Protein 1EJ8 (pdb70)

Nearest PDB structures (foldseek):
  1ej8-assembly1_A  TM=1.007E+00  e=8.844E-28  Saccharomyces cerevisiae
  5u9m-assembly1_B  TM=9.789E-01  e=2.339E-24  Saccharomyces cerevisiae S288C
  1qup-assembly1_B  TM=9.691E-01  e=1.315E-23  Saccharomyces cerevisiae
  5u9m-assembly2_D  TM=9.791E-01  e=5.071E-23  Saccharomyces cerevisiae S288C
  1jk9-assembly1_B  TM=9.604E-01  e=2.138E-23  Saccharomyces cerevisiae

InterPro domains:
  IPR006121 Heavy metal-associated domain, HMA [PF00403] (11-67)
  IPR006121 Heavy metal-associated domain, HMA [PS50846] (6-69)
  IPR006121 Heavy metal-associated domain, HMA [cd00371] (10-68)
  IPR024134 Superoxide dismutase (Cu/Zn) / superoxide dismutase copper chaperone [PTHR10003] (13-242)
  IPR036163 Heavy metal-associated domain superfamily [SSF55008] (13-70)
  IPR036423 Superoxide dismutase-like, copper/zinc binding domain superfamily [G3DSA:2.60.40.200] (78-217)
  IPR036423 Superoxide dismutase-like, copper/zinc binding domain superfamily [SSF49329] (74-244)

Secondary structure (DSSP, 8-state):
-EEEEEEE--S--TT----S--EEEEEEEEEEETTEEEEEEEEEEESS-EEEEEEEES----EEEETTS-SEEEE--S-EEE-EEEETTTTEEEEEEEEEES--GGGTTTSEEEEEEE-S-GGGS-SS--EEEEEEE-B-

GO terms:
  GO:0005634 nucleus (C, IDA)
  GO:0005758 mitochondrial intermembrane space (C, IDA)
  GO:0005829 cytosol (C, IDA)
  GO:0016532 superoxide dismutase copper chaperone activity (F, IGI)
  GO:0005739 mitochondrion (C, HDA)
  GO:0016532 superoxide dismutase copper chaperone activity (F, IMP)
  GO:0006825 copper ion transport (P, IMP)
  GO:0005758 mitochondrial intermembrane space (C, EXP)
  GO:0005758 mitochondrial intermembrane space (C, TAS)
  GO:0005515 protein binding (F, IPI)
  GO:0019430 removal of superoxide radicals (P, IDA)
  GO:0006825 copper ion transport (P, IDA)

Radius of gyration: 14.56 Å; Cα contacts (8 Å, |Δi|>4): 357; chains: 1; bounding box: 32×41×31 Å

Organism: Saccharomyces cerevisiae (strain ATCC 204508 / S288c) (NCBI:txid559292)

CATH classification: 2.60.40.200

Foldseek 3Di:
DWKKWFWFFPDDDPLQPDPPGRTFKMWIWDADDPFKIKTKIKGWRAQDFAWKWKFWACALDCVPHPVVQHGTPGGFPDTWGWDDQPDPVSRITMTIDMGMDRGDPVVQARIKMKIKDFDPCQVRVDDVDGIGMIMGGMHD

Sequence (140 aa):
SSAVAILETFQKYTIDQKKDTAVRGLARIVQVGENKTLFDITVNGVPEAGNYHASIHEKGDVSKGVESTGKVWHKFDEPIECFNESDLGKNLYSGKTFLSAPLPTWQLIGRSFVISKSLNHPENEPSSVKDYSFLGVIAR

B-factor: mean 28.65, std 13.15, range [13.01, 99.73]

Structure (mmCIF, N/CA/C/O backbone):
data_1EJ8
#
_entry.id   1EJ8
#
_cell.length_a   34.154
_cell.length_b   46.326
_cell.length_c   73.907
_cell.angle_alpha   90.00
_cell.angle_beta   90.00
_cell.angle_gamma   90.00
#
_symmetry.space_group_name_H-M   'P 21 21 21'
#
loop_
_entity.id
_entity.type
_entity.pdbx_description
1 polymer LYS7
2 non-polymer 'CALCIUM ION'
3 water water
#
loop_
_atom_site.group_PDB
_atom_site.id
_atom_site.type_symbol
_atom_site.label_atom_id
_atom_site.label_alt_id
_atom_site.label_comp_id
_atom_site.label_asym_id
_atom_site.label_entity_id
_atom_site.label_seq_id
_atom_site.pdbx_PDB_ins_code
_atom_site.Cartn_x
_atom_site.Cartn_y
_atom_site.Cartn_z
_atom_site.occupancy
_atom_site.B_iso_or_equiv
_atom_site.auth_seq_id
_atom_site.auth_comp_id
_atom_site.auth_asym_id
_atom_site.auth_atom_id
_atom_site.pdbx_PDB_model_num
ATOM 1 N N . SER A 1 1 ? 0.428 23.087 3.910 1.00 51.91 78 SER A N 1
ATOM 2 C CA . SER A 1 1 ? 1.335 22.550 4.916 1.00 43.96 78 SER A CA 1
ATOM 3 C C . SER A 1 1 ? 1.729 21.119 4.532 1.00 41.98 78 SER A C 1
ATOM 4 O O . SER A 1 1 ? 0.828 20.373 4.127 1.00 35.50 78 SER A O 1
ATOM 7 N N . SER A 1 2 ? 3.017 20.817 4.663 1.00 24.07 79 SER A N 1
ATOM 8 C CA . SER A 1 2 ? 3.536 19.519 4.247 1.00 25.45 79 SER A CA 1
ATOM 9 C C . SER A 1 2 ? 4.528 18.941 5.250 1.00 27.81 79 SER A C 1
ATOM 10 O O . SER A 1 2 ? 5.049 19.634 6.118 1.00 24.90 79 SER A O 1
ATOM 13 N N . ALA A 1 3 ? 4.790 17.631 5.121 1.00 18.78 80 ALA A N 1
ATOM 14 C CA . ALA A 1 3 ? 5.724 16.995 6.043 1.00 22.86 80 ALA A CA 1
ATOM 15 C C . ALA A 1 3 ? 6.179 15.695 5.399 1.00 18.85 80 ALA A C 1
ATOM 16 O O . ALA A 1 3 ? 5.691 15.292 4.355 1.00 20.55 80 ALA A O 1
ATOM 18 N N . VAL A 1 4 ? 7.179 15.054 6.002 1.00 21.96 81 VAL A N 1
ATOM 19 C CA . VAL A 1 4 ? 7.691 13.849 5.346 1.00 21.22 81 VAL A CA 1
ATOM 20 C C . VAL A 1 4 ? 8.185 12.941 6.479 1.00 17.14 81 VAL A C 1
ATOM 21 O O . VAL A 1 4 ? 8.576 13.347 7.554 1.00 20.69 81 VAL A O 1
ATOM 25 N N . ALA A 1 5 ? 8.116 11.638 6.214 1.00 17.17 82 ALA A N 1
ATOM 26 C CA . ALA A 1 5 ? 8.668 10.632 7.127 1.00 19.42 82 ALA A CA 1
ATOM 27 C C . ALA A 1 5 ? 9.465 9.662 6.238 1.00 18.32 82 ALA A C 1
ATOM 28 O O . ALA A 1 5 ? 8.935 9.086 5.314 1.00 16.99 82 ALA A O 1
ATOM 30 N N . ILE A 1 6 ? 10.746 9.524 6.507 1.00 18.09 83 ILE A N 1
ATOM 31 C CA . ILE A 1 6 ? 11.626 8.593 5.794 1.00 17.86 83 ILE A CA 1
ATOM 32 C C . ILE A 1 6 ? 11.664 7.314 6.618 1.00 15.31 83 ILE A C 1
ATOM 33 O O . ILE A 1 6 ? 12.038 7.340 7.791 1.00 18.97 83 ILE A O 1
ATOM 38 N N .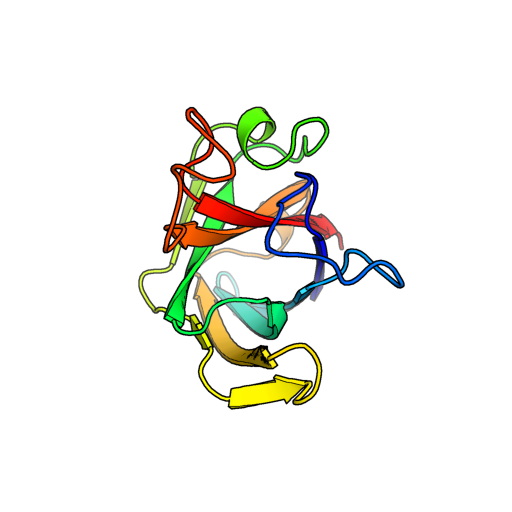 LEU A 1 7 ? 11.240 6.196 6.009 1.00 15.31 84 LEU A N 1
ATOM 39 C CA . LEU A 1 7 ? 10.990 5.027 6.841 1.00 17.26 84 LEU A CA 1
ATOM 40 C C . LEU A 1 7 ? 12.130 4.000 6.722 1.00 15.78 84 LEU A C 1
ATOM 41 O O . LEU A 1 7 ? 12.332 3.562 5.605 1.00 18.29 84 LEU A O 1
ATOM 46 N N . GLU A 1 8 ? 12.757 3.752 7.860 1.00 17.83 85 GLU A N 1
ATOM 47 C CA . GLU A 1 8 ? 13.923 2.856 7.907 1.00 17.93 85 GLU A 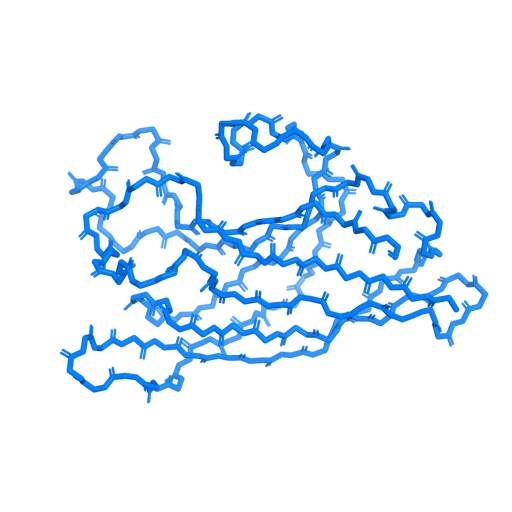CA 1
ATOM 48 C C . GLU A 1 8 ? 13.720 1.724 8.893 1.00 16.33 85 GLU A C 1
ATOM 49 O O . GLU A 1 8 ? 13.014 1.799 9.883 1.00 18.10 85 GLU A O 1
ATOM 55 N N . THR A 1 9 ? 14.436 0.593 8.621 1.00 17.32 86 THR A N 1
ATOM 56 C CA . THR A 1 9 ? 14.439 -0.415 9.659 1.00 18.64 86 THR A CA 1
ATOM 57 C C . THR A 1 9 ? 15.403 0.043 10.758 1.00 20.93 86 THR A C 1
ATOM 58 O O . THR A 1 9 ? 16.426 0.640 10.456 1.00 27.48 86 THR A O 1
ATOM 62 N N . PHE A 1 10 ? 15.066 -0.279 11.987 1.00 25.07 87 PHE A N 1
ATOM 63 C CA . PHE A 1 10 ? 16.122 0.019 12.988 1.00 26.05 87 PHE A CA 1
ATOM 64 C C . PHE A 1 10 ? 16.625 -1.327 13.458 1.00 28.14 87 PHE A C 1
ATOM 65 O O . PHE A 1 10 ? 17.808 -1.553 13.717 1.00 39.11 87 PHE A O 1
ATOM 73 N N . GLN A 1 11 ? 15.716 -2.290 13.524 1.00 28.66 88 GLN A N 1
ATOM 74 C CA . GLN A 1 11 ? 16.119 -3.637 13.946 1.00 37.85 88 GLN A CA 1
ATOM 75 C C . GLN A 1 11 ? 16.956 -4.315 12.877 1.00 27.95 88 GLN A C 1
ATOM 76 O O . GLN A 1 11 ? 16.840 -4.026 11.684 1.00 25.47 88 GLN A O 1
ATOM 82 N N . LYS A 1 12 ? 17.835 -5.252 13.237 1.00 31.18 89 LYS A N 1
ATOM 83 C CA . LYS A 1 12 ? 18.460 -6.089 12.212 1.00 33.50 89 LYS A CA 1
ATOM 84 C C . LYS A 1 12 ? 17.637 -7.373 12.129 1.00 32.31 89 LYS A C 1
ATOM 85 O O . LYS A 1 12 ? 17.282 -7.934 13.167 1.00 46.00 89 LYS A O 1
ATOM 91 N N . TYR A 1 13 ? 17.296 -7.802 10.927 1.00 20.42 90 TYR A N 1
ATOM 92 C CA . TYR A 1 13 ? 16.473 -8.975 10.698 1.00 20.41 90 TYR A CA 1
ATOM 93 C C . TYR A 1 13 ? 17.277 -9.964 9.869 1.00 23.67 90 TYR A C 1
ATOM 94 O O . TYR A 1 13 ? 17.944 -9.534 8.923 1.00 25.64 90 TYR A O 1
ATOM 103 N N . THR A 1 14 ? 17.217 -11.266 10.169 1.00 19.91 91 THR A N 1
ATOM 104 C CA . THR A 1 14 ? 17.913 -12.187 9.272 1.00 28.68 91 THR A CA 1
ATOM 105 C C . THR A 1 14 ? 17.429 -12.095 7.841 1.00 23.98 91 THR A C 1
ATOM 106 O O . THR A 1 14 ? 18.182 -12.264 6.878 1.00 24.42 91 THR A O 1
ATOM 110 N N . ILE A 1 15 ? 16.135 -11.800 7.648 1.00 21.37 92 ILE A N 1
ATOM 111 C CA . ILE A 1 15 ? 15.570 -11.845 6.301 1.00 19.00 92 ILE A CA 1
ATOM 112 C C . ILE A 1 15 ? 15.874 -10.610 5.462 1.00 16.69 92 ILE A C 1
ATOM 113 O O . ILE A 1 15 ? 15.625 -10.597 4.264 1.00 20.22 92 ILE A O 1
ATOM 118 N N . ASP A 1 16 ? 16.411 -9.597 6.145 1.00 20.45 93 ASP A N 1
ATOM 119 C CA . ASP A 1 16 ? 16.691 -8.346 5.418 1.00 21.99 93 ASP A CA 1
ATOM 120 C C . ASP A 1 16 ? 18.203 -8.183 5.261 1.00 16.50 93 ASP A C 1
ATOM 121 O O . ASP A 1 16 ? 18.841 -7.793 6.237 1.00 21.95 93 ASP A O 1
ATOM 126 N N . GLN A 1 17 ? 18.679 -8.534 4.065 1.00 15.47 94 GLN A N 1
ATOM 127 C CA . GLN A 1 17 ? 20.120 -8.476 3.819 1.00 22.80 94 GLN A CA 1
ATOM 128 C C . GLN A 1 17 ? 20.449 -7.400 2.803 1.00 22.74 94 GLN A C 1
ATOM 129 O O . GLN A 1 17 ? 21.445 -7.436 2.090 1.00 24.94 94 GLN A O 1
ATOM 135 N N . LYS A 1 18 ? 19.574 -6.393 2.723 1.00 22.75 95 LYS A N 1
ATOM 136 C CA . LYS A 1 18 ? 19.899 -5.281 1.803 1.00 21.81 95 LYS A CA 1
ATOM 137 C C . LYS A 1 18 ? 20.604 -4.212 2.632 1.00 21.35 95 LYS A C 1
ATOM 138 O O . LYS A 1 18 ? 20.066 -3.581 3.538 1.00 26.90 95 LYS A O 1
ATOM 144 N N . LYS A 1 19 ? 21.883 -4.028 2.341 1.00 22.66 96 LYS A N 1
ATOM 145 C CA . LYS A 1 19 ? 22.787 -3.242 3.152 1.00 24.85 96 LYS A CA 1
ATOM 146 C C . LYS A 1 19 ? 23.215 -1.938 2.490 1.00 25.78 96 LYS A C 1
ATOM 147 O O . LYS A 1 19 ? 23.970 -1.205 3.134 1.00 36.13 96 LYS A O 1
ATOM 153 N N . ASP A 1 20 ? 22.748 -1.611 1.291 1.00 28.78 97 ASP A N 1
ATOM 154 C CA . ASP A 1 20 ? 23.163 -0.303 0.758 1.00 37.12 97 ASP A CA 1
ATOM 155 C C . ASP A 1 20 ? 22.406 0.833 1.445 1.00 39.64 97 ASP A C 1
ATOM 156 O O . ASP A 1 20 ? 22.883 1.972 1.479 1.00 27.51 97 ASP A O 1
ATOM 161 N N . THR A 1 21 ? 21.231 0.548 1.998 1.00 30.23 98 THR A N 1
ATOM 162 C CA . THR A 1 21 ? 20.458 1.578 2.715 1.00 20.79 98 THR A CA 1
ATOM 163 C C . THR A 1 21 ? 19.462 0.870 3.623 1.00 20.42 98 THR A C 1
ATOM 164 O O . THR A 1 21 ? 19.100 -0.260 3.271 1.00 22.87 98 THR A O 1
ATOM 168 N N . ALA A 1 22 ? 19.022 1.489 4.704 1.00 20.26 99 ALA A N 1
ATOM 169 C CA . ALA A 1 22 ? 18.005 0.870 5.540 1.00 18.70 99 ALA A CA 1
ATOM 170 C C . ALA A 1 22 ? 16.635 1.458 5.177 1.00 15.76 99 ALA A C 1
ATOM 171 O O . ALA A 1 22 ? 15.646 1.089 5.832 1.00 18.48 99 ALA A O 1
ATOM 173 N N . VAL A 1 23 ? 16.571 2.355 4.214 1.00 18.09 100 VAL A N 1
ATOM 174 C CA . VAL A 1 23 ? 15.297 2.997 3.852 1.00 15.35 100 VAL A CA 1
ATOM 175 C C . VAL A 1 23 ? 14.411 1.971 3.153 1.00 15.94 100 VAL A C 1
ATOM 176 O O . VAL A 1 23 ? 14.869 1.355 2.190 1.00 20.92 100 VAL A O 1
ATOM 180 N N . ARG A 1 24 ? 13.178 1.816 3.619 1.00 16.09 101 ARG A N 1
ATOM 181 C CA . ARG A 1 24 ? 12.240 0.872 3.022 1.00 15.19 101 ARG A CA 1
ATOM 182 C C . ARG A 1 24 ? 10.960 1.561 2.582 1.00 17.95 101 ARG A C 1
ATOM 183 O O . ARG A 1 24 ? 10.016 0.965 2.040 1.00 18.21 101 ARG A O 1
ATOM 191 N N . GLY A 1 25 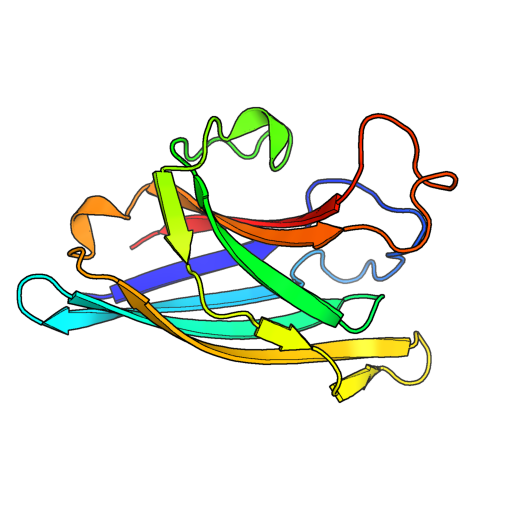? 10.870 2.888 2.786 1.00 17.34 102 GLY A N 1
ATOM 192 C CA . GLY A 1 25 ? 9.636 3.507 2.270 1.00 20.07 102 GLY A CA 1
ATOM 193 C C . GLY A 1 25 ? 9.633 5.006 2.546 1.00 20.98 102 GLY A C 1
ATOM 194 O O . GLY A 1 25 ? 10.581 5.507 3.160 1.00 19.17 102 GLY A O 1
ATOM 195 N N . LEU A 1 26 ? 8.608 5.689 2.087 1.00 17.66 103 LEU A N 1
ATOM 196 C CA . LEU A 1 26 ? 8.484 7.138 2.289 1.00 16.98 103 LEU A CA 1
ATOM 197 C C . LEU A 1 26 ? 7.023 7.471 2.523 1.00 17.89 103 LEU A C 1
ATOM 198 O O . LEU A 1 26 ? 6.160 6.954 1.825 1.00 19.71 103 LEU A O 1
ATOM 203 N N . ALA A 1 27 ? 6.763 8.339 3.475 1.00 16.46 104 ALA A N 1
ATOM 204 C CA . ALA A 1 27 ? 5.432 8.903 3.612 1.00 18.78 104 ALA A CA 1
ATOM 205 C C . ALA A 1 27 ? 5.528 10.401 3.307 1.00 20.52 104 ALA A C 1
ATOM 206 O O . ALA A 1 27 ? 6.246 11.081 4.041 1.00 21.30 104 ALA A O 1
ATOM 208 N N . ARG A 1 28 ? 4.847 10.818 2.244 1.00 20.83 105 ARG A N 1
ATOM 209 C CA . ARG A 1 28 ? 4.791 12.252 1.954 1.00 20.45 105 ARG A CA 1
ATOM 210 C C . ARG A 1 28 ? 3.440 12.726 2.486 1.00 19.29 105 ARG A C 1
ATOM 211 O O . ARG A 1 28 ? 2.405 12.110 2.212 1.00 22.04 105 ARG A O 1
ATOM 219 N N . ILE A 1 29 ? 3.428 13.803 3.260 1.00 15.50 106 ILE A N 1
ATOM 220 C CA . ILE A 1 29 ? 2.217 14.155 3.999 1.00 16.46 106 ILE A CA 1
ATOM 221 C C . ILE A 1 29 ? 1.810 15.564 3.596 1.00 20.08 106 ILE A C 1
ATOM 222 O O . ILE A 1 29 ? 2.635 16.478 3.652 1.00 21.29 106 ILE A O 1
ATOM 227 N N . VAL A 1 30 ? 0.578 15.758 3.175 1.00 20.08 107 VAL A N 1
ATOM 228 C CA . VAL A 1 30 ? 0.130 17.092 2.768 1.00 22.24 107 VAL A CA 1
ATOM 229 C C . VAL A 1 30 ? -1.224 17.390 3.387 1.00 23.80 107 VAL A C 1
ATOM 230 O O . VAL A 1 30 ? -2.130 16.572 3.385 1.00 22.74 107 VAL A O 1
ATOM 234 N N . GLN A 1 31 ? -1.386 18.578 3.963 1.00 21.73 108 GLN A N 1
ATOM 235 C CA . GLN A 1 31 ? -2.722 18.900 4.471 1.00 20.76 108 GLN A CA 1
ATOM 236 C C . GLN A 1 31 ? -3.645 19.225 3.318 1.00 21.62 108 GLN A C 1
ATOM 237 O O . GLN A 1 31 ? -3.286 20.012 2.431 1.00 25.83 108 GLN A O 1
ATOM 243 N N . VAL A 1 32 ? -4.849 18.654 3.295 1.00 19.15 109 VAL A N 1
ATOM 244 C CA . VAL A 1 32 ? -5.731 18.812 2.154 1.00 18.14 109 VAL A CA 1
ATOM 245 C C . VAL A 1 32 ? -7.088 19.404 2.596 1.00 17.70 109 VAL A C 1
ATOM 246 O O . VAL A 1 32 ? -7.958 19.524 1.740 1.00 21.27 109 VAL A O 1
ATOM 250 N N . GLY A 1 33 ? -7.155 19.728 3.869 1.00 20.85 110 GLY A N 1
ATOM 251 C CA . GLY A 1 33 ? -8.335 20.358 4.452 1.00 27.49 110 GLY A CA 1
ATOM 252 C C . GLY A 1 33 ? -7.966 21.085 5.727 1.00 27.62 110 GLY A C 1
ATOM 253 O O . GLY A 1 33 ? -6.843 20.888 6.190 1.00 29.11 110 GLY A O 1
ATOM 254 N N . GLU A 1 34 ? -8.890 21.884 6.262 1.00 23.60 111 GLU A N 1
ATOM 255 C CA . GLU A 1 34 ? -8.686 22.515 7.559 1.00 30.38 111 GLU A CA 1
ATOM 256 C C . GLU A 1 34 ? -8.178 21.475 8.554 1.00 28.82 111 GLU A C 1
ATOM 257 O O . GLU A 1 34 ? -7.158 21.709 9.181 1.00 29.84 111 GLU A O 1
ATOM 263 N N . ASN A 1 35 ? -8.879 20.340 8.634 1.00 24.04 112 ASN A N 1
ATOM 264 C CA . ASN A 1 35 ? -8.385 19.318 9.565 1.00 26.29 112 ASN A CA 1
ATOM 265 C C . ASN A 1 35 ? -8.271 17.963 8.885 1.00 26.46 112 ASN A C 1
ATOM 266 O O . ASN A 1 35 ? -8.855 16.950 9.275 1.00 29.03 112 ASN A O 1
ATOM 271 N N . LYS A 1 36 ? -7.491 17.901 7.818 1.00 22.86 113 LYS A N 1
ATOM 272 C CA . LYS A 1 36 ? -7.440 16.627 7.097 1.00 21.34 113 LYS A CA 1
ATOM 273 C C . LYS A 1 36 ? -6.075 16.541 6.437 1.00 18.88 113 LYS A C 1
ATOM 274 O O . LYS A 1 36 ? -5.671 17.513 5.793 1.00 20.97 113 LYS A O 1
ATOM 280 N N . THR A 1 37 ? -5.392 15.393 6.606 1.00 16.21 114 THR A N 1
ATOM 281 C CA . THR A 1 37 ? -4.113 15.214 5.931 1.00 16.75 114 THR A CA 1
ATOM 282 C C . THR A 1 37 ? -4.121 13.980 5.029 1.00 21.97 114 THR A C 1
ATOM 283 O O . THR A 1 37 ? -4.750 12.973 5.359 1.00 19.24 114 THR A O 1
ATOM 287 N N . LEU A 1 38 ? -3.432 14.104 3.906 1.00 22.56 115 LEU A N 1
ATOM 288 C CA . LEU A 1 38 ? -3.255 13.053 2.920 1.00 18.57 115 LEU A CA 1
ATOM 289 C C . LEU A 1 38 ? -1.888 12.405 3.129 1.00 19.24 115 LEU A C 1
ATOM 290 O O . LEU A 1 38 ? -0.920 13.139 3.338 1.00 21.88 115 LEU A O 1
ATOM 295 N N . PHE A 1 39 ? -1.804 11.084 3.095 1.00 16.57 116 PHE A N 1
ATOM 296 C CA . PHE A 1 39 ? -0.502 10.424 3.275 1.00 15.64 116 PHE A CA 1
ATOM 297 C C . PHE A 1 39 ? -0.229 9.616 2.010 1.00 15.97 116 PHE A C 1
ATOM 298 O O . PHE A 1 39 ? -0.968 8.681 1.664 1.00 20.57 116 PHE A O 1
ATOM 306 N N . ASP A 1 40 ? 0.808 9.995 1.310 1.00 16.07 117 ASP A N 1
ATOM 307 C CA . ASP A 1 40 ? 1.187 9.371 0.049 1.00 16.75 117 ASP A CA 1
ATOM 308 C C . ASP A 1 40 ? 2.310 8.392 0.380 1.00 20.92 117 ASP A C 1
ATOM 309 O O . ASP A 1 40 ? 3.411 8.853 0.655 1.00 19.22 117 ASP A O 1
ATOM 314 N N . ILE A 1 41 ? 1.965 7.110 0.426 1.00 15.93 118 ILE A N 1
ATOM 315 C CA . ILE A 1 41 ? 2.923 6.159 0.976 1.00 18.30 118 ILE A CA 1
ATOM 316 C C . ILE A 1 41 ? 3.440 5.225 -0.100 1.00 19.60 118 ILE A C 1
ATOM 317 O O . ILE A 1 41 ? 2.677 4.684 -0.887 1.00 17.94 118 ILE A O 1
ATOM 322 N N . THR A 1 42 ? 4.766 5.070 -0.097 1.00 15.73 119 THR A N 1
ATOM 323 C CA . THR A 1 42 ? 5.369 4.066 -0.979 1.00 17.26 119 THR A CA 1
ATOM 324 C C . THR A 1 42 ? 6.292 3.212 -0.106 1.00 19.34 119 THR A C 1
ATOM 325 O O . THR A 1 42 ? 6.842 3.675 0.880 1.00 17.36 119 THR A O 1
ATOM 329 N N . VAL A 1 43 ? 6.396 1.946 -0.489 1.00 19.63 120 VAL A N 1
ATOM 330 C CA . VAL A 1 43 ? 7.243 0.948 0.160 1.00 13.86 120 VAL A CA 1
ATOM 331 C C . VAL A 1 43 ? 8.110 0.319 -0.919 1.00 15.33 120 VAL A C 1
ATOM 332 O O . VAL A 1 43 ? 7.642 0.093 -2.031 1.00 15.45 120 VAL A O 1
ATOM 336 N N . ASN A 1 44 ? 9.371 0.051 -0.532 1.00 17.65 121 ASN A N 1
ATOM 337 C CA . ASN A 1 44 ? 10.243 -0.651 -1.465 1.00 15.53 121 ASN A CA 1
ATOM 338 C C . ASN A 1 44 ? 11.315 -1.454 -0.755 1.00 19.66 121 ASN A C 1
ATOM 339 O O . ASN A 1 44 ? 11.839 -0.978 0.250 1.00 22.44 121 ASN A O 1
ATOM 344 N N . GLY A 1 45 ? 11.640 -2.648 -1.278 1.00 16.48 122 GLY A N 1
ATOM 345 C CA . GLY A 1 45 ? 12.753 -3.388 -0.712 1.00 18.57 122 GLY A CA 1
ATOM 346 C C . GLY A 1 45 ? 12.415 -4.266 0.469 1.00 21.63 122 GLY A C 1
ATOM 347 O O . GLY A 1 45 ? 13.333 -4.715 1.168 1.00 19.36 122 GLY A O 1
ATOM 348 N N . VAL A 1 46 ? 11.139 -4.555 0.762 1.00 16.23 123 VAL A N 1
ATOM 349 C CA . VAL A 1 46 ? 10.832 -5.384 1.943 1.00 14.86 123 VAL A CA 1
ATOM 350 C C . VAL A 1 46 ? 10.866 -6.856 1.525 1.00 18.54 123 VAL A C 1
ATOM 351 O O . VAL A 1 46 ? 10.505 -7.203 0.403 1.00 18.11 123 VAL A O 1
ATOM 355 N N . PRO A 1 47 ? 11.393 -7.717 2.391 1.00 18.39 124 PRO A N 1
ATOM 356 C CA . PRO A 1 47 ? 11.581 -9.123 1.977 1.00 15.36 124 PRO A CA 1
ATOM 357 C C . PRO A 1 47 ? 10.321 -9.969 1.848 1.00 16.57 124 PRO A C 1
ATOM 358 O O . PRO A 1 47 ? 10.345 -10.854 0.959 1.00 17.01 124 PRO A O 1
ATOM 362 N N . GLU A 1 48 ? 9.290 -9.711 2.633 1.00 16.78 125 GLU A N 1
ATOM 363 C CA . GLU A 1 48 ? 8.115 -10.587 2.539 1.00 13.34 125 GLU A CA 1
ATOM 364 C C . GLU A 1 48 ? 6.922 -9.919 1.897 1.00 18.09 125 GLU A C 1
ATOM 365 O O . GLU A 1 48 ? 6.540 -8.798 2.278 1.00 20.70 125 GLU A O 1
ATOM 371 N N . ALA A 1 49 ? 6.269 -10.591 0.964 1.00 16.69 126 ALA A N 1
ATOM 372 C CA . ALA A 1 49 ? 5.041 -9.972 0.415 1.00 16.98 126 ALA A CA 1
ATOM 373 C C . ALA A 1 49 ? 3.944 -10.005 1.461 1.00 16.47 126 ALA A C 1
ATOM 374 O O . ALA A 1 49 ? 3.984 -10.890 2.319 1.00 18.08 126 ALA A O 1
ATOM 376 N N . GLY A 1 50 ? 3.000 -9.070 1.376 1.00 15.70 127 GLY A N 1
ATOM 377 C CA . GLY A 1 50 ? 1.821 -9.235 2.242 1.00 15.94 127 GLY A CA 1
ATOM 378 C C . GLY A 1 50 ? 1.140 -7.890 2.473 1.00 17.68 127 GLY A C 1
ATOM 379 O O . GLY A 1 50 ? 1.498 -6.901 1.826 1.00 18.83 127 GLY A O 1
ATOM 380 N N . ASN A 1 51 ? 0.190 -7.920 3.400 1.00 15.23 128 ASN A N 1
ATOM 381 C CA . ASN A 1 51 ? -0.492 -6.688 3.770 1.00 15.71 128 ASN A CA 1
ATOM 382 C C . ASN A 1 51 ? 0.244 -6.051 4.947 1.00 15.45 128 ASN A C 1
ATOM 383 O O . ASN A 1 51 ? 0.378 -6.628 6.031 1.00 17.96 128 ASN A O 1
ATOM 388 N N . TYR A 1 52 ? 0.692 -4.807 4.747 1.00 14.81 129 TYR A N 1
ATOM 389 C CA . TYR A 1 52 ? 1.396 -4.076 5.804 1.00 17.26 129 TYR A CA 1
ATOM 390 C C . TYR A 1 52 ? 0.438 -3.045 6.404 1.00 20.52 129 TYR A C 1
ATOM 391 O O . TYR A 1 52 ? -0.519 -2.658 5.730 1.00 20.96 129 TYR A O 1
ATOM 400 N N . HIS A 1 53 ? 0.693 -2.646 7.649 1.00 17.16 130 HIS A N 1
ATOM 401 C CA . HIS A 1 53 ? -0.285 -1.804 8.344 1.00 17.64 130 HIS A CA 1
ATOM 402 C C . HIS A 1 53 ? 0.441 -0.570 8.864 1.00 18.01 130 HIS A C 1
ATOM 403 O O . HIS A 1 53 ? 1.565 -0.720 9.326 1.00 19.64 130 HIS A O 1
ATOM 410 N N . ALA A 1 54 ? -0.218 0.579 8.769 1.00 18.91 131 ALA A N 1
ATOM 411 C CA . ALA A 1 54 ? 0.422 1.826 9.185 1.00 15.87 131 ALA A CA 1
ATOM 412 C C . ALA A 1 54 ? -0.212 2.343 10.464 1.00 16.45 131 ALA A C 1
ATOM 413 O O . ALA A 1 54 ? -1.407 2.245 10.695 1.00 16.65 131 ALA A O 1
ATOM 415 N N . SER A 1 55 ? 0.629 2.953 11.286 1.00 15.92 132 SER A N 1
ATOM 416 C CA . SER A 1 55 ? 0.133 3.651 12.472 1.00 17.54 132 SER A CA 1
ATOM 417 C C . SER A 1 55 ? 1.055 4.826 12.745 1.00 22.08 132 SER A C 1
ATOM 418 O O . SER A 1 55 ? 2.175 4.913 12.219 1.00 18.71 132 SER A O 1
ATOM 421 N N . ILE A 1 56 ? 0.557 5.737 13.593 1.00 16.22 133 ILE A N 1
ATOM 422 C CA . ILE A 1 56 ? 1.451 6.803 14.074 1.00 18.03 133 ILE A CA 1
ATOM 423 C C . ILE A 1 56 ? 1.588 6.594 15.570 1.00 22.86 133 ILE A C 1
ATOM 424 O O . ILE A 1 56 ? 0.553 6.410 16.223 1.00 19.27 133 ILE A O 1
ATOM 429 N N . HIS A 1 57 ? 2.805 6.544 16.081 1.00 20.46 134 HIS A N 1
ATOM 430 C CA . HIS A 1 57 ? 3.007 6.201 17.488 1.00 22.36 134 HIS A CA 1
ATOM 431 C C . HIS A 1 57 ? 3.253 7.500 18.263 1.00 25.46 134 HIS A C 1
ATOM 432 O O . HIS A 1 57 ? 3.511 8.524 17.643 1.00 20.23 134 HIS A O 1
ATOM 439 N N . GLU A 1 58 ? 3.143 7.426 19.591 1.00 24.75 135 GLU A N 1
ATOM 440 C CA . GLU A 1 58 ? 3.062 8.684 20.326 1.00 23.06 135 GLU A CA 1
ATOM 441 C C . GLU A 1 58 ? 4.382 9.444 20.375 1.00 24.71 135 GLU A C 1
ATOM 442 O O . GLU A 1 58 ? 4.318 10.677 20.329 1.00 30.88 135 GLU A O 1
ATOM 448 N N . LYS A 1 59 ? 5.514 8.759 20.483 1.00 24.46 136 LYS A N 1
ATOM 449 C CA . LYS A 1 59 ? 6.808 9.406 20.652 1.00 25.02 136 LYS A CA 1
ATOM 450 C C . LYS A 1 59 ? 7.640 9.396 19.376 1.00 33.73 136 LYS A C 1
ATOM 451 O O . LYS A 1 59 ? 7.504 8.480 18.569 1.00 33.81 136 LYS A O 1
ATOM 457 N N . GLY A 1 60 ? 8.491 10.399 19.228 1.00 31.01 137 GLY A N 1
ATOM 458 C CA . GLY A 1 60 ? 9.451 10.475 18.145 1.00 30.78 137 GLY A CA 1
ATOM 459 C C . GLY A 1 60 ? 10.760 9.807 18.512 1.00 31.60 137 GLY A C 1
ATOM 460 O O . GLY A 1 60 ? 11.792 10.105 17.909 1.00 58.20 137 GLY A O 1
ATOM 461 N N . ASP A 1 61 ? 10.766 8.907 19.489 1.00 35.30 138 ASP A N 1
ATOM 462 C CA . ASP A 1 61 ? 12.007 8.259 19.908 1.00 31.89 138 ASP A CA 1
ATOM 463 C C . ASP A 1 61 ? 12.164 6.915 19.193 1.00 32.90 138 ASP A C 1
ATOM 464 O O . ASP A 1 61 ? 11.486 5.956 19.561 1.00 34.73 138 ASP A O 1
ATOM 469 N N . VAL A 1 62 ? 13.045 6.842 18.191 1.00 31.81 139 VAL A N 1
ATOM 470 C CA . VAL A 1 62 ? 13.289 5.618 17.447 1.00 35.84 139 VAL A CA 1
ATOM 471 C C . VAL A 1 62 ? 14.644 5.030 17.848 1.00 27.65 139 VAL A C 1
ATOM 472 O O . VAL A 1 62 ? 15.232 4.292 17.058 1.00 34.46 139 VAL A O 1
ATOM 476 N N . SER A 1 63 ? 15.130 5.372 19.051 1.00 28.64 140 SER A N 1
ATOM 477 C CA . SER A 1 63 ? 16.434 4.813 19.420 1.00 30.56 140 SER A CA 1
ATOM 478 C C . SER A 1 63 ? 16.394 3.293 19.428 1.00 37.63 140 SER A C 1
ATOM 479 O O . SER A 1 63 ? 17.405 2.652 19.163 1.00 40.21 140 SER A O 1
ATOM 482 N N . LYS A 1 64 ? 15.249 2.706 19.761 1.00 29.99 141 LYS A N 1
ATOM 483 C CA . LYS A 1 64 ? 15.151 1.250 19.867 1.00 33.28 141 LYS A CA 1
ATOM 484 C C . LYS A 1 64 ? 14.119 0.730 18.876 1.00 40.42 141 LYS A C 1
ATOM 485 O O . LYS A 1 64 ? 13.462 -0.293 19.078 1.00 31.61 141 LYS A O 1
ATOM 491 N N . GLY A 1 65 ? 13.979 1.464 17.766 1.00 35.46 142 GLY A N 1
ATOM 492 C CA . GLY A 1 65 ? 13.001 1.061 16.771 1.00 36.61 142 GLY A CA 1
ATOM 493 C C . GLY A 1 65 ? 11.594 1.279 17.297 1.00 30.91 142 GLY A C 1
ATOM 494 O O . GLY A 1 65 ? 11.360 2.251 18.027 1.00 28.29 142 GLY A O 1
ATOM 495 N N . VAL A 1 66 ? 10.676 0.380 16.937 1.00 26.81 143 VAL A N 1
ATOM 496 C CA . VAL A 1 66 ? 9.307 0.557 17.402 1.00 27.59 143 VAL A CA 1
ATOM 497 C C . VAL A 1 66 ? 9.211 0.515 18.922 1.00 31.49 143 VAL A C 1
ATOM 498 O O . VAL A 1 66 ? 8.395 1.240 19.506 1.00 33.90 143 VAL A O 1
ATOM 502 N N . GLU A 1 67 ? 10.040 -0.326 19.549 1.00 27.97 144 GLU A N 1
ATOM 503 C CA . GLU A 1 67 ? 9.866 -0.508 20.994 1.00 33.75 144 GLU A CA 1
ATOM 504 C C . GLU A 1 67 ? 10.088 0.787 21.750 1.00 33.76 144 GLU A C 1
ATOM 505 O O . GLU A 1 67 ? 9.611 0.971 22.880 1.00 35.33 144 GLU A O 1
ATOM 511 N N . SER A 1 68 ? 10.795 1.777 21.203 1.00 29.69 145 SER A N 1
ATOM 512 C CA . SER A 1 68 ? 10.905 2.978 22.041 1.00 29.33 145 SER A CA 1
ATOM 513 C C . SER A 1 68 ? 9.884 4.040 21.687 1.00 31.93 145 SER A C 1
ATOM 514 O O . SER A 1 68 ? 9.928 5.153 22.236 1.00 28.10 145 SER A O 1
ATOM 517 N N . THR A 1 69 ? 8.933 3.763 20.794 1.00 25.99 146 THR A N 1
ATOM 518 C CA . THR A 1 69 ? 8.090 4.856 20.310 1.00 24.00 146 THR A CA 1
ATOM 519 C C . THR A 1 69 ? 6.790 5.034 21.097 1.00 27.42 146 THR A C 1
ATOM 520 O O . THR A 1 69 ? 5.972 5.896 20.725 1.00 24.38 146 THR A O 1
ATOM 524 N N . GLY A 1 70 ? 6.615 4.235 22.131 1.00 26.94 147 GLY A N 1
ATOM 525 C CA . GLY A 1 70 ? 5.409 4.2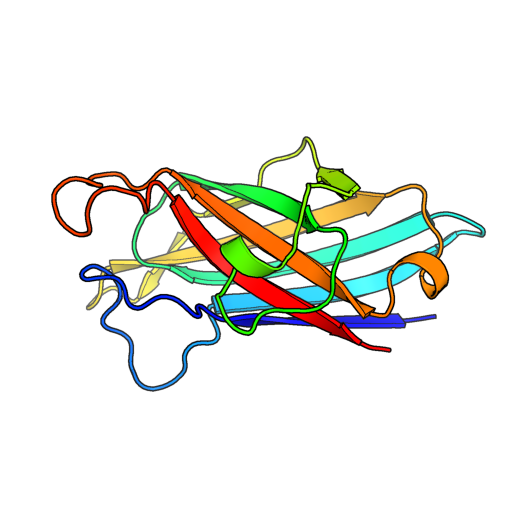45 22.947 1.00 25.81 147 GLY A CA 1
ATOM 526 C C . GLY A 1 70 ? 4.221 3.655 22.209 1.00 29.04 147 GLY A C 1
ATOM 527 O O . GLY A 1 70 ? 4.353 2.930 21.221 1.00 28.21 147 GLY A O 1
ATOM 528 N N . LYS A 1 71 ? 3.026 3.956 22.715 1.00 34.09 148 LYS A N 1
ATOM 529 C CA . LYS A 1 71 ? 1.808 3.362 22.195 1.00 30.07 148 LYS A CA 1
ATOM 530 C C . LYS A 1 71 ? 1.375 3.933 20.854 1.00 32.14 148 LYS A C 1
ATOM 531 O O . LYS A 1 71 ? 1.879 4.938 20.347 1.00 30.36 148 LYS A O 1
ATOM 537 N N . VAL A 1 72 ? 0.385 3.242 20.290 1.00 22.54 149 VAL A N 1
ATOM 538 C CA . VAL A 1 72 ? -0.232 3.681 19.043 1.00 24.50 149 VAL A CA 1
ATOM 539 C C . VAL A 1 72 ? -1.119 4.899 19.310 1.00 24.26 149 VAL A C 1
ATOM 540 O O . VAL A 1 72 ? -1.976 4.918 20.203 1.00 27.38 149 VAL A O 1
ATOM 544 N N . TRP A 1 73 ? -0.930 5.963 18.557 1.00 20.81 150 TRP A N 1
ATOM 545 C CA . TRP A 1 73 ? -1.618 7.239 18.744 1.00 19.98 150 TRP A CA 1
ATOM 546 C C . TRP A 1 73 ? -2.689 7.425 17.684 1.00 21.41 150 TRP A C 1
ATOM 547 O O . TRP A 1 73 ? -3.792 7.904 17.947 1.00 20.34 150 TRP A O 1
ATOM 558 N N . HIS A 1 74 ? -2.382 7.005 16.451 1.00 21.11 151 HIS A N 1
ATOM 559 C CA . HIS A 1 74 ? -3.421 6.908 15.423 1.00 17.29 151 HIS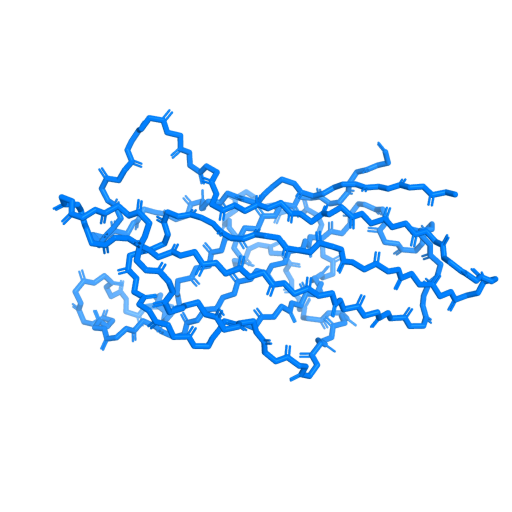 A CA 1
ATOM 560 C C . HIS A 1 74 ? -3.207 5.620 14.617 1.00 21.55 151 HIS A C 1
ATOM 561 O O . HIS A 1 74 ? -2.078 5.338 14.202 1.00 22.43 151 HIS A O 1
ATOM 568 N N . LYS A 1 75 ? -4.249 4.854 14.378 1.00 18.35 152 LYS A N 1
ATOM 569 C CA . LYS A 1 75 ? -4.221 3.653 13.566 1.00 21.07 152 LYS A CA 1
ATOM 570 C C . LYS A 1 75 ? -4.941 3.842 12.244 1.00 24.48 152 LYS A C 1
ATOM 571 O O . LYS A 1 75 ? -6.082 4.350 12.258 1.00 24.01 152 LYS A O 1
ATOM 577 N N . PHE A 1 76 ? -4.345 3.414 11.142 1.00 17.62 153 PHE A N 1
ATOM 578 C CA . PHE A 1 76 ? -5.030 3.431 9.858 1.00 20.36 153 PHE A CA 1
ATOM 579 C C . PHE A 1 76 ? -5.658 2.047 9.628 1.00 22.96 153 PHE A C 1
ATOM 580 O O . PHE A 1 76 ? -5.033 0.996 9.809 1.00 24.83 153 PHE A O 1
ATOM 588 N N . ASP A 1 77 ? -6.927 2.040 9.237 1.00 20.46 154 ASP A N 1
ATOM 589 C CA . ASP A 1 77 ? -7.572 0.732 9.014 1.00 22.36 154 ASP A CA 1
ATOM 590 C C . ASP A 1 77 ? -7.190 0.102 7.688 1.00 23.01 154 ASP A C 1
ATOM 591 O O . ASP A 1 77 ? -7.160 -1.103 7.467 1.00 31.81 154 ASP A O 1
ATOM 596 N N . GLU A 1 78 ? -6.872 0.933 6.689 1.00 19.18 155 GLU A N 1
ATOM 597 C CA . GLU A 1 78 ? -6.695 0.408 5.345 1.00 21.52 155 GLU A CA 1
ATOM 598 C C . GLU A 1 78 ? -5.317 -0.219 5.194 1.00 26.53 155 GLU A C 1
ATOM 599 O O . GLU A 1 78 ? -4.315 0.423 5.539 1.00 23.35 155 GLU A O 1
ATOM 605 N N . PRO A 1 79 ? -5.194 -1.441 4.694 1.00 21.12 156 PRO A N 1
ATOM 606 C CA . PRO A 1 79 ? -3.827 -1.968 4.555 1.00 22.46 156 PRO A CA 1
ATOM 607 C C . PRO A 1 79 ? -3.096 -1.447 3.339 1.00 18.62 156 PRO A C 1
ATOM 608 O O . PRO A 1 79 ? -3.616 -0.890 2.370 1.00 22.11 156 PRO A O 1
ATOM 612 N N . ILE A 1 80 ? -1.776 -1.665 3.411 1.00 19.21 157 ILE A N 1
ATOM 613 C CA . ILE A 1 80 ? -0.875 -1.352 2.329 1.00 16.07 157 ILE A CA 1
ATOM 614 C C . ILE A 1 80 ? -0.482 -2.691 1.675 1.00 18.09 157 ILE A C 1
ATOM 615 O O . ILE A 1 80 ? 0.234 -3.462 2.310 1.00 20.43 157 ILE A O 1
ATOM 620 N N . GLU A 1 81 ? -0.968 -2.914 0.464 1.00 17.63 158 GLU A N 1
ATOM 621 C CA . GLU A 1 81 ? -0.670 -4.216 -0.155 1.00 18.85 158 GLU A CA 1
ATOM 622 C C . GLU A 1 81 ? 0.679 -4.248 -0.840 1.00 17.98 158 GLU A C 1
ATOM 623 O O . GLU A 1 81 ? 0.888 -3.506 -1.813 1.00 19.91 158 GLU A O 1
ATOM 629 N N . CYS A 1 82 ? 1.597 -5.097 -0.359 1.00 16.03 159 CYS A N 1
ATOM 630 C CA . CYS A 1 82 ? 2.910 -5.148 -1.018 1.00 19.85 159 CYS A CA 1
ATOM 631 C C . CYS A 1 82 ? 3.143 -6.511 -1.675 1.00 15.93 159 CYS A C 1
ATOM 632 O O . CYS A 1 82 ? 3.675 -7.407 -1.057 1.00 16.16 159 CYS A O 1
ATOM 635 N N . PHE A 1 83 ? 2.721 -6.656 -2.931 1.00 18.25 160 PHE A N 1
ATOM 636 C CA . PHE A 1 83 ? 2.855 -7.906 -3.655 1.00 16.48 160 PHE A CA 1
ATOM 637 C C . PHE A 1 83 ? 3.604 -7.740 -4.967 1.00 21.66 160 PHE A C 1
ATOM 638 O O . PHE A 1 83 ? 3.751 -8.748 -5.685 1.00 19.13 160 PHE A O 1
ATOM 646 N N . ASN A 1 84 ? 4.037 -6.533 -5.317 1.00 19.52 161 ASN A N 1
ATOM 647 C CA . ASN A 1 84 ? 4.799 -6.312 -6.561 1.00 18.48 161 ASN A CA 1
ATOM 648 C C . ASN A 1 84 ? 6.256 -6.647 -6.318 1.00 24.20 161 ASN A C 1
ATOM 649 O O . ASN A 1 84 ? 6.899 -5.984 -5.498 1.00 20.41 161 ASN A O 1
ATOM 654 N N . GLU A 1 85 ? 6.798 -7.662 -6.988 1.00 19.93 162 GLU A N 1
ATOM 655 C CA . GLU A 1 85 ? 8.199 -8.029 -6.770 1.00 18.40 162 GLU A CA 1
ATOM 656 C C . GLU A 1 85 ? 9.115 -7.029 -7.469 1.00 21.81 162 GLU A C 1
ATOM 657 O O . GLU A 1 85 ? 9.092 -6.985 -8.708 1.00 26.18 162 GLU A O 1
ATOM 663 N N . SER A 1 86 ? 9.877 -6.244 -6.722 1.00 22.20 163 SER A N 1
ATOM 664 C CA . SER A 1 86 ? 10.683 -5.175 -7.297 1.00 22.17 163 SER A CA 1
ATOM 665 C C . SER A 1 86 ? 12.160 -5.544 -7.369 1.00 23.77 163 SER A C 1
ATOM 666 O O . SER A 1 86 ? 12.878 -4.850 -8.070 1.00 28.30 163 SER A O 1
ATOM 669 N N . ASP A 1 87 ? 12.586 -6.581 -6.663 1.00 22.24 164 ASP A N 1
ATOM 670 C CA . ASP A 1 87 ? 13.967 -7.061 -6.776 1.00 24.44 164 ASP A CA 1
ATOM 671 C C . ASP A 1 87 ? 13.932 -8.575 -6.978 1.00 27.23 164 ASP A C 1
ATOM 672 O O . ASP A 1 87 ? 13.498 -9.240 -6.046 1.00 23.96 164 ASP A O 1
ATOM 677 N N . LEU A 1 88 ? 14.324 -9.092 -8.135 1.00 22.79 165 LEU A N 1
ATOM 678 C CA . LEU A 1 88 ? 14.180 -10.510 -8.429 1.00 30.87 165 LEU A CA 1
ATOM 679 C C . LEU A 1 88 ? 15.286 -11.343 -7.794 1.00 26.28 165 LEU A C 1
ATOM 680 O O . LEU A 1 88 ? 15.103 -12.508 -7.417 1.00 28.20 165 LEU A O 1
ATOM 685 N N . GLY A 1 89 ? 16.447 -10.723 -7.663 1.00 27.08 166 GLY A N 1
ATOM 686 C CA . GLY A 1 89 ? 17.555 -11.485 -7.074 1.00 22.95 166 GLY A CA 1
ATOM 687 C C . GLY A 1 89 ? 17.309 -11.728 -5.607 1.00 22.89 166 GLY A C 1
ATOM 688 O O . GLY A 1 89 ? 17.537 -12.848 -5.119 1.00 19.93 166 GLY A O 1
ATOM 689 N N . LYS A 1 90 ? 16.836 -10.683 -4.907 1.00 17.83 167 LYS A N 1
ATOM 690 C CA . LYS A 1 90 ? 16.665 -10.803 -3.464 1.00 21.93 167 LYS A CA 1
ATOM 691 C C . LYS A 1 90 ? 15.240 -11.181 -3.075 1.00 17.53 167 LYS A C 1
ATOM 692 O O . LYS A 1 90 ? 14.986 -11.485 -1.901 1.00 18.62 167 LYS A O 1
ATOM 698 N N . ASN A 1 91 ? 14.344 -11.136 -4.063 1.00 20.06 168 ASN A N 1
ATOM 699 C CA . ASN A 1 91 ? 12.918 -11.368 -3.856 1.00 19.35 168 ASN A CA 1
ATOM 700 C C . ASN A 1 91 ? 12.394 -10.393 -2.796 1.00 22.48 168 ASN A C 1
ATOM 701 O O . ASN A 1 91 ? 12.007 -10.768 -1.684 1.00 19.17 168 ASN A O 1
ATOM 706 N N . LEU A 1 92 ? 12.423 -9.131 -3.242 1.00 19.65 169 LEU A N 1
ATOM 707 C CA . LEU A 1 92 ? 11.906 -8.051 -2.397 1.00 14.65 169 LEU A CA 1
ATOM 708 C C . LEU A 1 92 ? 10.670 -7.456 -3.090 1.00 15.95 169 LEU A C 1
ATOM 709 O O . LEU A 1 92 ? 10.554 -7.590 -4.310 1.00 18.52 169 LEU A O 1
ATOM 714 N N . TYR A 1 93 ? 9.831 -6.813 -2.281 1.00 15.54 170 TYR A N 1
ATOM 715 C CA . TYR A 1 93 ? 8.551 -6.320 -2.738 1.00 14.20 170 TYR A CA 1
ATOM 716 C C . TYR A 1 93 ? 8.355 -4.811 -2.518 1.00 18.82 170 TYR A C 1
ATOM 717 O O . TYR A 1 93 ? 9.038 -4.195 -1.706 1.00 15.64 170 TYR A O 1
ATOM 726 N N . SER A 1 94 ? 7.393 -4.276 -3.253 1.00 16.79 171 SER A N 1
ATOM 727 C CA . SER A 1 94 ? 7.006 -2.868 -3.214 1.00 14.27 171 SER A CA 1
ATOM 728 C C . SER A 1 94 ? 5.492 -2.763 -3.162 1.00 16.62 171 SER A C 1
ATOM 729 O O . SER A 1 94 ? 4.744 -3.699 -3.464 1.00 17.22 171 SER A O 1
ATOM 732 N N . GLY A 1 95 ? 5.056 -1.563 -2.771 1.00 18.42 172 GLY A N 1
ATOM 733 C CA . GLY A 1 95 ? 3.630 -1.253 -2.723 1.00 16.35 172 GLY A CA 1
ATOM 734 C C . GLY A 1 95 ? 3.417 0.240 -2.596 1.00 21.50 172 GLY A C 1
ATOM 735 O O . GLY A 1 95 ? 4.365 1.002 -2.436 1.00 19.01 172 GLY A O 1
ATOM 736 N N . LYS A 1 96 ? 2.133 0.622 -2.707 1.00 18.59 173 LYS A N 1
ATOM 737 C CA . LYS A 1 96 ? 1.864 2.037 -2.513 1.00 21.37 173 LYS A CA 1
ATOM 738 C C . LYS A 1 96 ? 0.375 2.223 -2.232 1.00 21.39 173 LYS A C 1
ATOM 739 O O . LYS A 1 96 ? -0.430 1.423 -2.712 1.00 22.91 173 LYS A O 1
ATOM 745 N N . THR A 1 97 ? 0.105 3.279 -1.484 1.00 15.85 174 THR A N 1
ATOM 746 C CA . THR A 1 97 ? -1.305 3.632 -1.309 1.00 18.94 174 THR A CA 1
ATOM 747 C C . THR A 1 97 ? -1.440 5.078 -0.858 1.00 19.95 174 THR A C 1
ATOM 748 O O . THR A 1 97 ? -0.478 5.715 -0.434 1.00 19.54 174 THR A O 1
ATOM 752 N N . PHE A 1 98 ? -2.637 5.631 -0.929 1.00 15.08 175 PHE A N 1
ATOM 753 C CA . PHE A 1 98 ? -2.955 6.917 -0.303 1.00 15.82 175 PHE A CA 1
ATOM 754 C C . PHE A 1 98 ? -3.841 6.686 0.907 1.00 20.08 175 PHE A C 1
ATOM 755 O O . PHE A 1 98 ? -4.759 5.867 0.877 1.00 20.33 175 PHE A O 1
ATOM 763 N N . LEU A 1 99 ? -3.549 7.316 2.030 1.00 19.37 176 LEU A N 1
ATOM 764 C CA . LEU A 1 99 ? -4.287 7.205 3.264 1.00 18.05 176 LEU A CA 1
ATOM 765 C C . LEU A 1 99 ? -4.684 8.627 3.662 1.00 18.56 176 LEU A C 1
ATOM 766 O O . LEU A 1 99 ? -4.073 9.593 3.210 1.00 19.70 176 LEU A O 1
ATOM 771 N N . SER A 1 100 ? -5.705 8.736 4.497 1.00 21.21 177 SER A N 1
ATOM 772 C CA . SER A 1 100 ? -5.985 10.102 4.978 1.00 23.05 177 SER A CA 1
ATOM 773 C C . SER A 1 100 ? -6.338 10.008 6.448 1.00 20.18 177 SER A C 1
ATOM 774 O O . SER A 1 100 ? -6.669 8.949 6.974 1.00 20.49 177 SER A O 1
ATOM 777 N N . ALA A 1 101 ? -6.229 11.117 7.181 1.00 20.59 178 ALA A N 1
ATOM 778 C CA . ALA A 1 101 ? -6.601 11.109 8.600 1.00 15.94 178 ALA A CA 1
ATOM 779 C C . ALA A 1 101 ? -7.227 12.464 8.916 1.00 20.60 178 ALA A C 1
ATOM 780 O O . ALA A 1 101 ? -6.836 13.444 8.280 1.00 19.45 178 ALA A O 1
ATOM 782 N N . PRO A 1 102 ? -8.144 12.516 9.855 1.00 20.60 179 PRO A N 1
ATOM 783 C CA . PRO A 1 102 ? -8.799 13.798 10.169 1.00 22.72 179 PRO A CA 1
ATOM 784 C C . PRO A 1 102 ? -7.994 14.576 11.203 1.00 20.34 179 PRO A C 1
ATOM 785 O O . PRO A 1 102 ? -8.438 14.891 12.294 1.00 28.78 179 PRO A O 1
ATOM 789 N N . LEU A 1 103 ? -6.757 14.896 10.843 1.00 19.69 180 LEU A N 1
ATOM 790 C CA . LEU A 1 103 ? -5.776 15.587 11.666 1.00 23.94 180 LEU A CA 1
ATOM 791 C C . LEU A 1 103 ? -5.060 16.667 10.878 1.00 32.06 180 LEU A C 1
ATOM 792 O O . LEU A 1 103 ? -4.739 16.396 9.713 1.00 26.06 180 LEU A O 1
ATOM 797 N N . PRO A 1 104 ? -4.781 17.828 11.467 1.00 25.93 181 PRO A N 1
ATOM 798 C CA . PRO A 1 104 ? -3.906 18.783 10.787 1.00 25.86 181 PRO A CA 1
ATOM 799 C C . PRO A 1 104 ? -2.452 18.365 10.981 1.00 27.53 181 PRO A C 1
ATOM 800 O O . PRO A 1 104 ? -2.101 17.671 11.940 1.00 31.37 181 PRO A O 1
ATOM 804 N N . THR A 1 105 ? -1.646 18.841 10.043 1.00 29.21 182 THR A N 1
ATOM 805 C CA . THR A 1 105 ? -0.234 18.513 9.995 1.00 27.79 182 THR A CA 1
ATOM 806 C C . THR A 1 105 ? 0.478 18.906 11.266 1.00 29.91 182 THR A C 1
ATOM 807 O O . THR A 1 105 ? 1.364 18.186 11.733 1.00 34.23 182 THR A O 1
ATOM 811 N N . TRP A 1 106 ? 0.102 20.063 11.830 1.00 31.49 183 TRP A N 1
ATOM 812 C CA . TRP A 1 106 ? 0.847 20.490 13.017 1.00 28.74 183 TRP A CA 1
ATOM 813 C C . TRP A 1 106 ? 0.716 19.495 14.147 1.00 23.72 183 TRP A C 1
ATOM 814 O O . TRP A 1 106 ? 1.544 19.532 15.059 1.00 36.91 183 TRP A O 1
ATOM 825 N N . GLN A 1 107 ? -0.273 18.600 14.195 1.00 26.20 184 GLN A N 1
ATOM 826 C CA . GLN A 1 107 ? -0.375 17.680 15.316 1.00 27.89 184 GLN A CA 1
ATOM 827 C C . GLN A 1 107 ? 0.481 16.415 15.109 1.00 27.83 184 GLN A C 1
ATOM 828 O O . GLN A 1 107 ? 0.586 15.642 16.056 1.00 27.29 184 GLN A O 1
ATOM 834 N N . LEU A 1 108 ? 1.018 16.256 13.919 1.00 23.45 185 LEU A N 1
ATOM 835 C CA . LEU A 1 108 ? 1.784 15.118 13.452 1.00 21.99 185 LEU A CA 1
ATOM 836 C C . LEU A 1 108 ? 3.279 15.285 13.634 1.00 26.61 185 LEU A C 1
ATOM 837 O O . LEU A 1 108 ? 4.037 14.332 13.807 1.00 24.83 185 LEU A O 1
ATOM 842 N N . ILE A 1 109 ? 3.734 16.534 13.556 1.00 27.84 186 ILE A N 1
ATOM 843 C CA . ILE A 1 109 ? 5.171 16.786 13.608 1.00 34.41 186 ILE A CA 1
ATOM 844 C C . ILE A 1 109 ? 5.816 16.222 14.856 1.00 29.04 186 ILE A C 1
ATOM 845 O O . ILE A 1 109 ? 5.415 16.445 15.994 1.00 31.34 186 ILE A O 1
ATOM 850 N N . GLY A 1 110 ? 6.891 15.449 14.647 1.00 30.57 187 GLY A N 1
ATOM 851 C CA . GLY A 1 110 ? 7.606 14.966 15.817 1.00 27.55 187 GLY A CA 1
ATOM 852 C C . GLY A 1 110 ? 7.143 13.630 16.340 1.00 33.81 187 GLY A C 1
ATOM 853 O O . GLY A 1 110 ? 7.757 13.105 17.270 1.00 30.89 187 GLY A O 1
ATOM 854 N N . ARG A 1 111 ? 6.085 13.059 15.764 1.00 22.01 188 ARG A N 1
ATOM 855 C CA . ARG A 1 111 ? 5.666 11.708 16.121 1.00 22.89 188 ARG A CA 1
ATOM 856 C C . ARG A 1 111 ? 6.314 10.698 15.178 1.00 19.23 188 ARG A C 1
ATOM 857 O O . ARG A 1 111 ? 6.981 11.146 14.249 1.00 29.34 188 ARG A O 1
ATOM 865 N N . SER A 1 112 ? 6.144 9.411 15.418 1.00 22.81 189 SER A N 1
ATOM 866 C CA . SER A 1 112 ? 6.795 8.401 14.569 1.00 17.61 189 SER A CA 1
ATOM 867 C C . SER A 1 112 ? 5.779 7.733 13.657 1.00 17.56 189 SER A C 1
ATOM 868 O O . SER A 1 112 ? 4.711 7.339 14.117 1.00 20.96 189 SER A O 1
ATOM 871 N N . PHE A 1 113 ? 6.116 7.609 12.374 1.00 16.84 190 PHE A N 1
ATOM 872 C CA . PHE A 1 113 ? 5.225 6.920 11.432 1.00 20.38 190 PHE A CA 1
ATOM 873 C C . PHE A 1 113 ? 5.769 5.499 11.273 1.00 20.47 190 PHE A C 1
ATOM 874 O O . PHE A 1 113 ? 6.963 5.390 11.010 1.00 19.34 190 PHE A O 1
ATOM 882 N N . VAL A 1 114 ? 4.938 4.482 11.457 1.00 16.09 191 VAL A N 1
ATOM 883 C CA . VAL A 1 114 ? 5.404 3.103 11.533 1.00 16.69 191 VAL A CA 1
ATOM 884 C C . VAL A 1 114 ? 4.634 2.242 10.541 1.00 16.93 191 VAL A C 1
ATOM 885 O O . VAL A 1 114 ? 3.396 2.330 10.497 1.00 19.52 191 VAL A O 1
ATOM 889 N N . ILE A 1 115 ? 5.305 1.442 9.752 1.00 14.61 192 ILE A N 1
ATOM 890 C CA . ILE A 1 115 ? 4.651 0.420 8.939 1.00 13.01 192 ILE A CA 1
ATOM 891 C C . ILE A 1 115 ? 5.200 -0.942 9.370 1.00 16.74 192 ILE A C 1
ATOM 892 O O . ILE A 1 115 ? 6.385 -1.099 9.607 1.00 20.03 192 ILE A O 1
ATOM 897 N N . SER A 1 116 ? 4.285 -1.904 9.532 1.00 18.35 193 SER A N 1
ATOM 898 C CA . SER A 1 116 ? 4.693 -3.183 10.092 1.00 17.31 193 SER A CA 1
ATOM 899 C C . SER A 1 116 ? 3.838 -4.317 9.536 1.00 18.80 193 SER A C 1
ATOM 900 O O . SER A 1 116 ? 2.741 -4.152 9.027 1.00 17.10 193 SER A O 1
ATOM 903 N N . LYS A 1 117 ? 4.413 -5.517 9.629 1.00 18.76 194 LYS A N 1
ATOM 904 C CA . LYS A 1 117 ? 3.719 -6.737 9.226 1.00 15.26 194 LYS A CA 1
ATOM 905 C C . LYS A 1 117 ? 4.245 -7.873 10.114 1.00 17.21 194 LYS A C 1
ATOM 906 O O . LYS A 1 117 ? 5.451 -7.888 10.395 1.00 18.30 194 LYS A O 1
ATOM 912 N N . SER A 1 118 ? 3.380 -8.793 10.512 1.00 16.97 195 SER A N 1
ATOM 913 C CA . SER A 1 118 ? 3.864 -9.953 11.270 1.00 20.28 195 SER A CA 1
ATOM 914 C C . SER A 1 118 ? 4.883 -10.751 10.457 1.00 18.88 195 SER A C 1
ATOM 915 O O . SER A 1 118 ? 4.703 -10.942 9.257 1.00 20.72 195 SER A O 1
ATOM 918 N N . LEU A 1 119 ? 5.952 -11.204 11.120 1.00 17.86 196 LEU A N 1
ATOM 919 C CA . LEU A 1 119 ? 6.963 -12.000 10.436 1.00 24.00 196 LE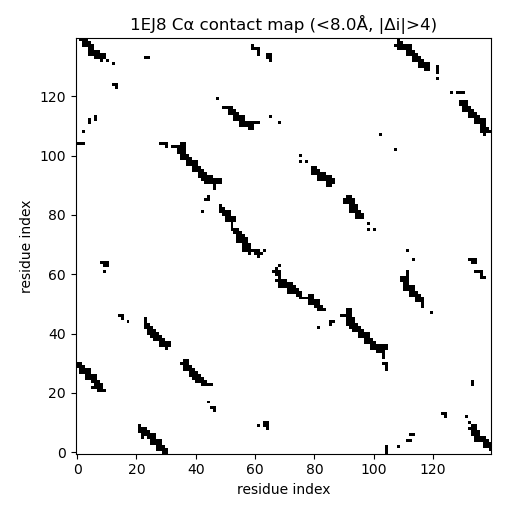U A CA 1
ATOM 920 C C . LEU A 1 119 ? 6.376 -13.339 10.013 1.00 21.45 196 LEU A C 1
ATOM 921 O O . LEU A 1 119 ? 5.646 -13.890 10.827 1.00 28.82 196 LEU A O 1
ATOM 926 N N . ASN A 1 120 ? 6.722 -13.809 8.822 1.00 20.95 197 ASN A N 1
ATOM 927 C CA . ASN A 1 120 ? 6.306 -15.135 8.382 1.00 22.33 197 ASN A CA 1
ATOM 928 C C . ASN A 1 120 ? 6.935 -16.214 9.265 1.00 25.41 197 ASN A C 1
ATOM 929 O O . ASN A 1 120 ? 6.265 -17.221 9.497 1.00 30.80 197 ASN A O 1
ATOM 934 N N . HIS A 1 121 ? 8.170 -16.002 9.694 1.00 23.34 198 HIS A N 1
ATOM 935 C CA . HIS A 1 121 ? 8.979 -16.960 10.436 1.00 30.19 198 HIS A CA 1
ATOM 936 C C . HIS A 1 121 ? 9.714 -16.339 11.614 1.00 28.74 198 HIS A C 1
ATOM 937 O O . HIS A 1 121 ? 10.937 -16.219 11.614 1.00 27.32 198 HIS A O 1
ATOM 944 N N . PRO A 1 122 ? 8.984 -15.956 12.657 1.00 23.76 199 PRO A N 1
ATOM 945 C CA . PRO A 1 122 ? 9.562 -15.299 13.814 1.00 23.07 199 PRO A CA 1
ATOM 946 C C . PRO A 1 122 ? 10.567 -16.160 14.589 1.00 35.36 199 PRO A C 1
ATOM 947 O O . PRO A 1 122 ? 11.366 -15.594 15.340 1.00 35.39 199 PRO A O 1
ATOM 951 N N . GLU A 1 123 ? 10.517 -17.479 14.429 1.00 30.38 200 GLU A N 1
ATOM 952 C CA . GLU A 1 123 ? 11.433 -18.346 15.177 1.00 38.45 200 GLU A CA 1
ATOM 953 C C . GLU A 1 123 ? 12.877 -18.143 14.722 1.00 39.81 200 GLU A C 1
ATOM 954 O O . GLU A 1 123 ? 13.820 -18.587 15.388 1.00 39.23 200 GLU A O 1
ATOM 960 N N . ASN A 1 124 ? 13.082 -17.461 13.605 1.00 28.57 201 ASN A N 1
ATOM 961 C CA . ASN A 1 124 ? 14.401 -17.328 13.002 1.00 36.06 201 ASN A CA 1
ATOM 962 C C . ASN A 1 124 ? 15.022 -15.938 13.185 1.00 41.47 201 ASN A C 1
ATOM 963 O O . ASN A 1 124 ? 15.999 -15.635 12.489 1.00 44.33 201 ASN A O 1
ATOM 968 N N . GLU A 1 125 ? 14.485 -15.142 14.068 1.00 44.01 202 GLU A N 1
ATOM 969 C CA . GLU A 1 125 ? 14.754 -13.784 14.497 1.00 49.81 202 GLU A CA 1
ATOM 970 C C . GLU A 1 125 ? 13.980 -13.556 15.803 1.00 60.60 202 GLU A C 1
ATOM 971 O O . GLU A 1 125 ? 13.221 -12.596 15.925 1.00 87.18 202 GLU A O 1
ATOM 977 N N . PRO A 1 126 ? 14.144 -14.440 16.767 1.00 63.32 203 PRO A N 1
ATOM 978 C CA . PRO A 1 126 ? 13.195 -14.596 17.868 1.00 69.58 203 PRO A CA 1
ATOM 979 C C . PRO A 1 126 ? 13.416 -13.495 18.899 1.00 76.43 203 PRO A C 1
ATOM 980 O O . PRO A 1 126 ? 14.373 -12.730 18.728 1.00 67.17 203 PRO A O 1
ATOM 984 N N . SER A 1 127 ? 12.583 -13.415 19.911 1.00 80.90 204 SER A N 1
ATOM 985 C CA . SER A 1 127 ? 11.372 -14.171 20.184 1.00 82.37 204 SER A CA 1
ATOM 986 C C . SER A 1 127 ? 10.339 -13.171 20.716 1.00 83.85 204 SER A C 1
ATOM 987 O O . SER A 1 127 ? 9.154 -13.445 20.845 1.00 54.98 204 SER A O 1
ATOM 988 N N . SER A 1 128 ? 10.913 -12.010 21.002 1.00 84.94 205 SER A N 1
ATOM 989 C CA . SER A 1 128 ? 10.263 -10.779 21.377 1.00 80.83 205 SER A CA 1
ATOM 990 C C . SER A 1 128 ? 9.981 -9.946 20.131 1.00 69.44 205 SER A C 1
ATOM 991 O O . SER A 1 128 ? 9.108 -9.077 20.159 1.00 51.41 205 SER A O 1
ATOM 992 N N . VAL A 1 129 ? 10.726 -10.233 19.056 1.00 48.76 206 VAL A N 1
ATOM 993 C CA . VAL A 1 129 ? 10.405 -9.546 17.796 1.00 36.43 206 VAL A CA 1
ATOM 994 C C . VAL A 1 129 ? 9.445 -10.411 16.976 1.00 25.52 206 VAL A C 1
ATOM 995 O O . VAL A 1 129 ? 9.778 -11.489 16.484 1.00 39.77 206 VAL A O 1
ATOM 999 N N . LYS A 1 130 ? 8.223 -9.920 16.851 1.00 22.44 207 LYS A N 1
ATOM 1000 C CA . LYS A 1 130 ? 7.138 -10.574 16.179 1.00 23.61 207 LYS A CA 1
ATOM 1001 C C . LYS A 1 130 ? 6.863 -10.009 14.786 1.00 18.81 207 LYS A C 1
ATOM 1002 O O . LYS A 1 130 ? 6.259 -10.704 13.972 1.00 20.06 207 LYS A O 1
ATOM 1008 N N . ASP A 1 131 ? 7.260 -8.761 14.579 1.00 19.51 208 ASP A N 1
ATOM 1009 C CA . ASP A 1 131 ? 6.884 -8.002 13.400 1.00 20.40 208 ASP A CA 1
ATOM 1010 C C . ASP A 1 131 ? 8.112 -7.485 12.633 1.00 17.52 208 ASP A C 1
ATOM 1011 O O . ASP A 1 131 ? 9.101 -7.196 13.282 1.00 20.72 208 ASP A O 1
ATOM 1016 N N . TYR A 1 132 ? 7.963 -7.369 11.322 1.00 14.47 209 TYR A N 1
ATOM 1017 C CA . TYR A 1 132 ? 8.930 -6.585 10.557 1.00 14.39 209 TYR A CA 1
ATOM 1018 C C . TYR A 1 132 ? 8.460 -5.130 10.551 1.00 17.83 209 TYR A C 1
ATOM 1019 O O . TYR A 1 132 ? 7.326 -4.882 10.114 1.00 19.47 209 TYR A O 1
ATOM 1028 N N . SER A 1 133 ? 9.275 -4.197 11.028 1.00 15.66 210 SER A N 1
ATOM 1029 C CA . SER A 1 133 ? 8.774 -2.828 11.092 1.00 18.65 210 SER A CA 1
ATOM 1030 C C . SER A 1 133 ? 9.804 -1.881 10.520 1.00 16.23 210 SER A C 1
ATOM 1031 O O . SER A 1 133 ? 11.015 -2.107 10.604 1.00 20.38 210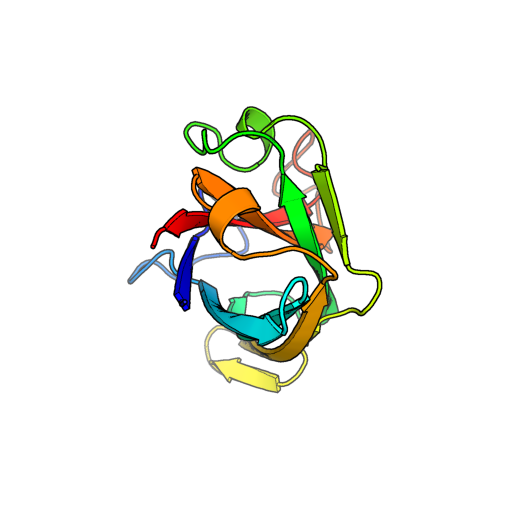 SER A O 1
ATOM 1034 N N . PHE A 1 134 ? 9.273 -0.813 9.937 1.00 19.64 211 PHE A N 1
ATOM 1035 C CA . PHE A 1 134 ? 10.185 0.256 9.479 1.00 14.85 211 PHE A CA 1
ATOM 1036 C C . PHE A 1 134 ? 9.461 1.559 9.814 1.00 18.79 211 PHE A C 1
ATOM 1037 O O . PHE A 1 134 ? 8.225 1.577 9.839 1.00 15.85 211 PHE A O 1
ATOM 1045 N N . LEU A 1 135 ? 10.217 2.595 10.142 1.00 18.70 212 LEU A N 1
ATOM 1046 C CA . LEU A 1 135 ? 9.580 3.742 10.788 1.00 18.16 212 LEU A CA 1
ATOM 1047 C C . LEU A 1 135 ? 10.485 4.965 10.627 1.00 24.33 212 LEU A C 1
ATOM 1048 O O . LEU A 1 135 ? 11.651 4.835 10.288 1.00 19.97 212 LEU A O 1
ATOM 1053 N N . GLY A 1 136 ? 9.902 6.128 10.907 1.00 19.99 213 GLY A N 1
ATOM 1054 C CA . GLY A 1 136 ? 10.681 7.361 10.739 1.00 17.22 213 GLY A CA 1
ATOM 1055 C C . GLY A 1 136 ? 9.937 8.469 11.476 1.00 22.55 213 GLY A C 1
ATOM 1056 O O . GLY A 1 136 ? 8.706 8.422 11.636 1.00 20.34 213 GLY A O 1
ATOM 1057 N N . VAL A 1 137 ? 10.707 9.446 11.947 1.00 19.15 214 VAL A N 1
ATOM 1058 C CA . VAL A 1 137 ? 10.088 10.583 12.628 1.00 24.65 214 VAL A CA 1
ATOM 1059 C C . VAL A 1 137 ? 9.419 11.460 11.594 1.00 19.65 214 VAL A C 1
ATOM 1060 O O . VAL A 1 137 ? 9.946 11.674 10.511 1.00 25.43 214 VAL A O 1
ATOM 1064 N N . ILE A 1 138 ? 8.262 12.022 11.915 1.00 21.80 215 ILE A N 1
ATOM 1065 C CA . ILE A 1 138 ? 7.638 12.923 10.956 1.00 16.41 215 ILE A CA 1
ATOM 1066 C C . ILE A 1 138 ? 8.207 14.339 11.117 1.00 19.33 215 ILE A C 1
ATOM 1067 O O . ILE A 1 138 ? 8.195 14.825 12.235 1.00 22.43 215 ILE A O 1
ATOM 1072 N N . ALA A 1 139 ? 8.690 14.858 10.014 1.00 22.52 216 ALA A N 1
ATOM 1073 C CA . ALA A 1 139 ? 9.348 16.161 10.020 1.00 28.18 216 ALA A CA 1
ATOM 1074 C C . ALA A 1 139 ? 8.744 17.094 8.981 1.00 33.45 216 ALA A C 1
ATOM 1075 O O . ALA A 1 139 ? 8.347 16.705 7.887 1.00 26.47 216 ALA A O 1
ATOM 1077 N N . ARG A 1 140 ? 8.680 18.374 9.360 1.00 42.11 217 ARG A N 1
ATOM 1078 C CA . ARG A 1 140 ? 8.099 19.410 8.522 1.00 41.52 217 ARG A CA 1
ATOM 1079 C C . ARG A 1 140 ? 8.966 19.628 7.288 1.00 36.40 217 ARG A C 1
ATOM 1080 O O . ARG A 1 140 ? 10.192 19.483 7.403 1.00 48.27 217 ARG A O 1
#

Solvent-accessible surface area: 7315 Å² total; per-residue (Å²): 97,60,0,37,0,98,0,56,16,82,76,194,13,86,56,21,100,47,177,117,53,39,57,4,7,73,0,103,0,56,48,83,32,156,85,106,0,58,0,45,0,51,3,75,2,0,16,19,34,11,59,0,78,0,8,0,25,62,103,31,64,27,102,144,5,39,110,19,0,21,154,79,85,46,95,6,130,98,55,0,109,0,117,98,80,59,44,142,81,105,66,5,34,23,6,125,35,126,6,56,2,100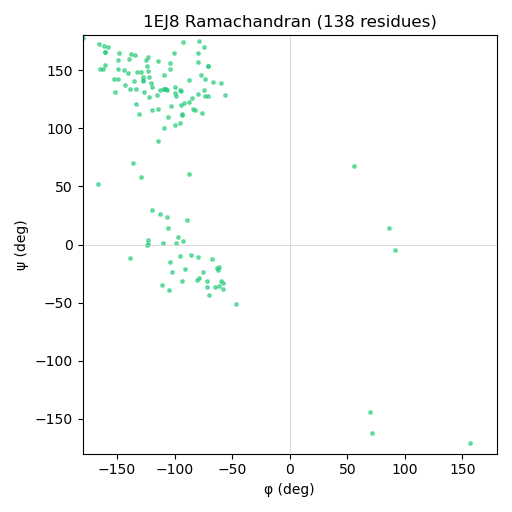,26,7,6,186,55,0,80,34,63,0,0,3,0,26,17,73,13,88,103,47,111,89,16,96,51,64,27,130,62,2,7,0,2,5,61,1,55,93